Protein AF-A0A1Q5I558-F1 (afdb_monomer)

Nearest PDB structures (foldseek):
  8c3a-assembly2_BH  TM=5.365E-01  e=2.101E+00  Candida albicans
  8i9p-assembly1_LM  TM=5.478E-01  e=2.686E+00  Thermochaetoides thermophila DSM 1495
  7r81-assembly1_O1  TM=4.828E-01  e=3.038E+00  Neurospora crassa
  4tse-assembly3_A  TM=4.389E-01  e=5.280E+00  Homo sapiens

Mean predicted aligned error: 8.56 Å

Foldseek 3Di:
DDPPPPPDPDDDPWFWKAFLQRFIWTFQAADPVRFTWIDGPVDDSVPDDPVRTDTQVRRCVVRVHHIGTDPPPPDD

Sequence (76 aa):
MAHRTQLPPETEPSRLVQAADGSRWLTAGRNAAGEQLYVPEAVDVDTCPMWVRAEETGLVEATGGPLTAVDEEAAA

Radius of gyration: 14.84 Å; Cα contacts (8 Å, |Δi|>4): 105; chains: 1; bounding box: 37×29×47 Å

Secondary structure (DSSP, 8-state):
----------PPPPPEEE-TTS-EEEEEEE-TTSPEEEEETTS-TTTS-GGGSEEHHHHHHHHTS--EE--STT--

pLDDT: mean 82.21, std 18.2, range [37.56, 96.81]

Structure (mmCIF, N/CA/C/O backbone):
data_AF-A0A1Q5I558-F1
#
_entry.id   AF-A0A1Q5I558-F1
#
loop_
_atom_site.group_PDB
_atom_site.id
_atom_site.type_symbol
_atom_site.label_atom_id
_atom_site.label_alt_id
_atom_site.label_comp_id
_atom_site.label_asym_id
_atom_site.label_entity_id
_atom_site.label_seq_id
_atom_site.pdbx_PDB_ins_code
_atom_site.Cartn_x
_atom_site.Cartn_y
_atom_site.Cartn_z
_atom_site.occupancy
_atom_site.B_iso_or_equiv
_atom_site.auth_seq_id
_atom_site.auth_comp_id
_atom_site.auth_asym_id
_atom_site.auth_atom_id
_atom_site.pdbx_PDB_model_num
ATOM 1 N N . MET A 1 1 ? 27.209 5.579 -33.021 1.00 43.12 1 MET A N 1
ATOM 2 C CA . MET A 1 1 ? 25.951 6.111 -32.457 1.00 43.12 1 MET A CA 1
ATOM 3 C C . MET A 1 1 ? 25.171 4.938 -31.873 1.00 43.12 1 MET A C 1
ATOM 5 O O . MET A 1 1 ? 24.343 4.358 -32.558 1.00 43.12 1 MET A O 1
ATOM 9 N N . ALA A 1 2 ? 25.525 4.486 -30.667 1.00 43.25 2 ALA A N 1
ATOM 10 C CA . ALA A 1 2 ? 24.791 3.417 -29.995 1.00 43.25 2 ALA A CA 1
ATOM 11 C C . ALA A 1 2 ? 23.685 4.078 -29.172 1.00 43.25 2 ALA A C 1
ATOM 13 O O . ALA A 1 2 ? 23.984 4.766 -28.197 1.00 43.25 2 ALA A O 1
ATOM 14 N N . HIS A 1 3 ? 22.428 3.904 -29.583 1.00 49.72 3 HIS A N 1
ATOM 15 C CA . HIS A 1 3 ? 21.286 4.188 -28.724 1.00 49.72 3 HIS A CA 1
ATOM 16 C C . HIS A 1 3 ? 21.343 3.187 -27.570 1.00 49.72 3 HIS A C 1
ATOM 18 O O . HIS A 1 3 ? 20.797 2.091 -27.649 1.00 49.72 3 HIS A O 1
ATOM 24 N N . ARG A 1 4 ? 22.087 3.534 -26.514 1.00 52.50 4 ARG A N 1
ATOM 25 C CA . ARG A 1 4 ? 21.913 2.917 -25.206 1.00 52.50 4 ARG A CA 1
ATOM 26 C C . ARG A 1 4 ? 20.489 3.252 -24.795 1.00 52.50 4 ARG A C 1
ATOM 28 O O . ARG A 1 4 ? 20.228 4.344 -24.302 1.00 52.50 4 ARG A O 1
ATOM 35 N N . THR A 1 5 ? 19.574 2.323 -25.029 1.00 55.72 5 THR A N 1
ATOM 36 C CA . THR A 1 5 ? 18.346 2.223 -24.255 1.00 55.72 5 THR A CA 1
ATOM 37 C C . THR A 1 5 ? 18.808 2.004 -22.819 1.00 55.72 5 THR A C 1
ATOM 39 O O . THR A 1 5 ? 19.102 0.881 -22.417 1.00 55.72 5 THR A O 1
ATOM 42 N N . GLN A 1 6 ? 19.035 3.091 -22.079 1.00 52.34 6 GLN A N 1
ATOM 43 C CA . GLN A 1 6 ? 19.167 3.010 -20.635 1.00 52.34 6 GLN A CA 1
ATOM 44 C C . GLN A 1 6 ? 17.817 2.496 -20.142 1.00 52.34 6 GLN A C 1
ATOM 46 O O . GLN A 1 6 ? 16.850 3.249 -20.077 1.00 52.34 6 GLN A O 1
ATOM 51 N N . LEU A 1 7 ? 17.742 1.193 -19.871 1.00 52.78 7 LEU A N 1
ATOM 52 C CA . LEU A 1 7 ? 16.770 0.658 -18.926 1.00 52.78 7 LEU A CA 1
ATOM 53 C C . LEU A 1 7 ? 16.926 1.497 -17.652 1.00 52.78 7 LEU A C 1
ATOM 55 O O . LEU A 1 7 ? 18.070 1.617 -17.207 1.00 52.78 7 LEU A O 1
ATOM 59 N N . PRO A 1 8 ? 15.868 2.134 -17.123 1.00 48.91 8 PRO A N 1
ATOM 60 C CA . PRO A 1 8 ? 15.986 2.914 -15.898 1.00 48.91 8 PRO A CA 1
ATOM 61 C C . PRO A 1 8 ? 16.430 1.978 -14.762 1.00 48.91 8 PRO A C 1
ATOM 63 O O . PRO A 1 8 ? 15.726 1.007 -14.493 1.00 48.91 8 PRO A O 1
ATOM 66 N N . PRO A 1 9 ? 17.582 2.210 -14.112 1.00 47.59 9 PRO A N 1
ATOM 67 C CA . PRO A 1 9 ? 17.939 1.525 -12.876 1.00 47.59 9 PRO A CA 1
ATOM 68 C C . PRO A 1 9 ? 17.723 2.532 -11.729 1.00 47.59 9 PRO A C 1
ATOM 70 O O . PRO A 1 9 ? 18.214 3.653 -11.787 1.00 47.59 9 PRO A O 1
ATOM 73 N N . GLU A 1 10 ? 16.966 2.294 -10.674 1.00 50.50 10 GLU A N 1
ATOM 74 C CA . GLU A 1 10 ? 16.515 1.075 -10.025 1.00 50.50 10 GLU A CA 1
ATOM 75 C C . GLU A 1 10 ? 15.123 1.427 -9.483 1.00 50.50 10 GLU A C 1
ATOM 77 O O . GLU A 1 10 ? 14.971 2.458 -8.821 1.00 50.50 10 GLU A O 1
ATOM 82 N N . THR A 1 11 ? 14.084 0.655 -9.807 1.00 58.84 11 THR A N 1
ATOM 83 C CA . THR A 1 11 ? 12.795 0.800 -9.119 1.00 58.84 11 THR A CA 1
ATOM 84 C C . THR A 1 11 ? 13.096 0.636 -7.633 1.00 58.84 11 THR A C 1
ATOM 86 O O 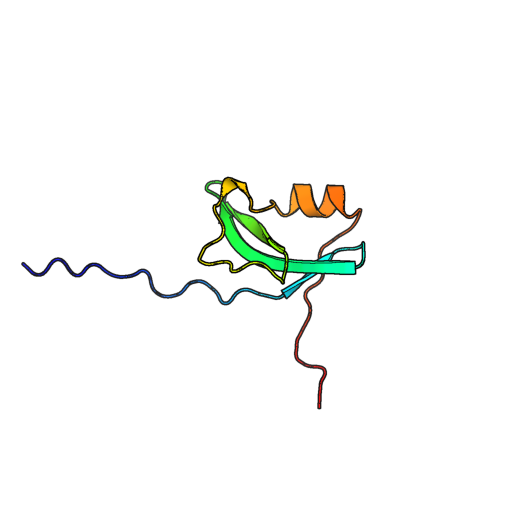. THR A 1 11 ? 13.644 -0.400 -7.253 1.00 58.84 11 THR A O 1
ATOM 89 N N . GLU A 1 12 ? 12.845 1.662 -6.810 1.00 64.62 12 GLU A N 1
ATOM 90 C CA . GLU A 1 12 ? 13.001 1.526 -5.359 1.00 64.62 12 GLU A CA 1
ATOM 91 C C . GLU A 1 12 ? 12.315 0.221 -4.934 1.00 64.62 12 GLU A C 1
ATOM 93 O O . GLU A 1 12 ? 11.195 -0.032 -5.396 1.00 64.62 12 GLU A O 1
ATOM 98 N N . PRO A 1 13 ? 12.975 -0.634 -4.129 1.00 73.06 13 PRO A N 1
ATOM 99 C CA . PRO A 1 13 ? 12.409 -1.924 -3.776 1.00 73.06 13 PRO A CA 1
ATOM 100 C C . PRO A 1 13 ? 11.031 -1.703 -3.161 1.00 73.06 13 PRO A C 1
ATOM 102 O O . PRO A 1 13 ? 10.875 -0.881 -2.251 1.00 73.06 13 PRO A O 1
ATOM 105 N N . SER A 1 14 ? 10.031 -2.409 -3.690 1.00 84.44 14 SER A N 1
ATOM 106 C CA . SER A 1 14 ? 8.672 -2.345 -3.171 1.00 84.44 14 SER A CA 1
ATOM 107 C C . SER A 1 14 ? 8.673 -2.718 -1.692 1.00 84.44 14 SER A C 1
ATOM 109 O O . SER A 1 14 ? 9.132 -3.791 -1.314 1.00 84.44 14 SER A O 1
ATOM 111 N N . ARG A 1 15 ? 8.175 -1.812 -0.851 1.00 91.38 15 ARG A N 1
ATOM 112 C CA . ARG A 1 15 ? 8.056 -1.998 0.594 1.00 91.38 15 ARG A CA 1
ATOM 113 C C . ARG A 1 15 ? 6.658 -2.480 0.930 1.00 91.38 15 ARG A C 1
ATOM 115 O O . ARG A 1 15 ? 5.684 -1.953 0.389 1.00 91.38 15 ARG A O 1
ATOM 122 N N . LEU A 1 16 ? 6.574 -3.443 1.841 1.00 94.56 16 LEU A N 1
ATOM 123 C CA . LEU A 1 16 ? 5.313 -3.928 2.383 1.00 94.56 16 LEU A CA 1
ATOM 124 C C . LEU A 1 16 ? 4.811 -2.975 3.472 1.00 94.56 16 LEU A C 1
ATOM 126 O O . LEU A 1 16 ? 5.542 -2.598 4.390 1.00 94.56 16 LEU A O 1
ATOM 130 N N . VAL A 1 17 ? 3.546 -2.590 3.371 1.00 94.88 17 VAL A N 1
ATOM 131 C CA . VAL A 1 17 ? 2.831 -1.799 4.369 1.00 94.88 17 VAL A CA 1
ATOM 132 C C . VAL A 1 17 ? 1.521 -2.487 4.730 1.00 94.88 17 VAL A C 1
ATOM 134 O O . VAL A 1 17 ? 0.939 -3.227 3.936 1.00 94.88 17 VAL A O 1
ATOM 137 N N . GLN A 1 18 ? 1.049 -2.228 5.939 1.00 96.81 18 GLN A N 1
ATOM 138 C CA . GLN A 1 18 ? -0.225 -2.701 6.447 1.00 96.81 18 GLN A CA 1
ATOM 139 C C . GLN A 1 18 ? -1.145 -1.506 6.688 1.00 96.81 18 GLN A C 1
ATOM 141 O O . GLN A 1 18 ? -0.731 -0.497 7.257 1.00 96.81 18 GLN A O 1
ATOM 146 N N . ALA A 1 19 ? -2.386 -1.619 6.231 1.00 95.94 19 ALA A N 1
ATOM 147 C CA . ALA A 1 19 ? -3.427 -0.633 6.466 1.00 95.94 19 ALA A CA 1
ATOM 148 C C . ALA A 1 19 ? -4.161 -0.897 7.791 1.00 95.94 19 ALA A C 1
ATOM 150 O O . ALA A 1 19 ? -4.023 -1.961 8.402 1.00 95.94 19 ALA A O 1
ATOM 151 N N . ALA A 1 20 ? -4.970 0.066 8.237 1.00 93.44 20 ALA A N 1
ATOM 152 C CA . ALA A 1 20 ? -5.655 -0.007 9.530 1.00 93.44 20 ALA A CA 1
ATOM 153 C C . ALA A 1 20 ? -6.683 -1.151 9.635 1.00 93.44 20 ALA A C 1
ATOM 155 O O . ALA A 1 20 ? -6.930 -1.659 10.728 1.00 93.44 20 ALA A O 1
ATOM 156 N N . ASP A 1 21 ? -7.234 -1.600 8.506 1.00 93.19 21 ASP A N 1
ATOM 157 C CA . ASP A 1 21 ? -8.134 -2.756 8.420 1.00 93.19 21 ASP A CA 1
ATOM 158 C C . ASP A 1 21 ? -7.396 -4.113 8.405 1.00 93.19 21 ASP A C 1
ATOM 160 O O . ASP A 1 21 ? -8.026 -5.171 8.377 1.00 93.19 21 ASP A O 1
ATOM 164 N N . GLY A 1 22 ? -6.059 -4.095 8.439 1.00 93.69 22 GLY A N 1
ATOM 165 C CA . GLY A 1 22 ? -5.201 -5.276 8.398 1.00 93.69 22 GLY A CA 1
ATOM 166 C C . GLY A 1 22 ? -4.830 -5.756 6.994 1.00 93.69 22 GLY A C 1
ATOM 167 O O . GLY A 1 22 ? -4.048 -6.701 6.875 1.00 93.69 22 GLY A O 1
ATOM 168 N N . SER A 1 23 ? -5.341 -5.122 5.935 1.00 94.62 23 SER A N 1
ATOM 169 C CA . SER A 1 23 ? -4.937 -5.427 4.562 1.00 94.62 23 SER A CA 1
ATOM 170 C C . SER A 1 23 ? -3.481 -5.022 4.298 1.00 94.62 23 SER A C 1
ATOM 172 O O . SER A 1 23 ? -2.950 -4.088 4.904 1.00 94.62 23 SER A O 1
ATOM 174 N N . ARG A 1 24 ? -2.811 -5.749 3.397 1.00 95.75 24 ARG A N 1
ATOM 175 C CA . ARG A 1 24 ? -1.389 -5.571 3.078 1.00 95.75 24 ARG A CA 1
ATOM 176 C C . ARG A 1 24 ? -1.183 -5.096 1.649 1.00 95.75 24 ARG A C 1
ATOM 178 O O . ARG A 1 24 ? -1.814 -5.598 0.715 1.00 95.75 24 ARG A O 1
ATOM 185 N N . TRP A 1 25 ? -0.272 -4.144 1.498 1.00 95.62 25 TRP A N 1
ATOM 186 C CA . TRP A 1 25 ? -0.040 -3.411 0.262 1.00 95.62 25 TRP A CA 1
ATOM 187 C C . TRP A 1 25 ? 1.454 -3.218 0.014 1.00 95.62 25 TRP A C 1
ATOM 189 O O . TRP A 1 25 ? 2.234 -3.069 0.947 1.00 95.62 25 TRP A O 1
ATOM 199 N N . LEU A 1 26 ? 1.850 -3.189 -1.252 1.00 94.94 26 LEU A N 1
ATOM 200 C CA . LEU A 1 26 ? 3.211 -2.916 -1.698 1.00 94.94 26 LEU A CA 1
ATOM 201 C C . LEU A 1 26 ? 3.297 -1.509 -2.281 1.00 94.94 26 LEU A C 1
ATOM 203 O O . LEU A 1 26 ? 2.415 -1.095 -3.037 1.00 94.94 26 LEU A O 1
ATOM 207 N N . THR A 1 27 ? 4.383 -0.791 -1.996 1.00 93.69 27 THR A N 1
ATOM 208 C CA . THR A 1 27 ? 4.675 0.472 -2.686 1.00 93.69 27 THR A CA 1
ATOM 209 C C . THR A 1 27 ? 4.960 0.212 -4.165 1.00 93.69 27 THR A C 1
ATOM 211 O O . THR A 1 27 ? 5.819 -0.598 -4.520 1.00 93.69 27 THR A O 1
ATOM 214 N N . ALA A 1 28 ? 4.272 0.947 -5.032 1.00 92.81 28 ALA A N 1
ATOM 215 C CA . ALA A 1 28 ? 4.267 0.763 -6.477 1.00 92.81 28 ALA A CA 1
ATOM 216 C C . ALA A 1 28 ? 4.698 2.043 -7.219 1.00 92.81 28 ALA A C 1
ATOM 218 O O . ALA A 1 28 ? 4.101 2.425 -8.227 1.00 92.81 28 ALA A O 1
ATOM 219 N N . GLY A 1 29 ? 5.729 2.728 -6.719 1.00 90.31 29 GLY A N 1
ATOM 220 C CA . GLY A 1 29 ? 6.238 3.971 -7.309 1.00 90.31 29 GLY A CA 1
ATOM 221 C C . GLY A 1 29 ? 5.347 5.186 -7.039 1.00 90.31 29 GLY A C 1
ATOM 222 O O . GLY A 1 29 ? 4.559 5.186 -6.098 1.00 90.31 29 GLY A O 1
ATOM 223 N N . ARG A 1 30 ? 5.492 6.244 -7.841 1.00 90.69 30 ARG A N 1
ATOM 224 C CA . ARG A 1 30 ? 4.788 7.519 -7.637 1.00 90.69 30 ARG A CA 1
ATOM 225 C C . ARG A 1 30 ? 4.000 7.948 -8.870 1.00 90.69 30 ARG A C 1
ATOM 227 O O . ARG A 1 30 ? 4.409 7.648 -9.992 1.00 90.69 30 ARG A O 1
ATOM 234 N N . ASN A 1 31 ? 2.892 8.660 -8.668 1.00 88.56 31 ASN A N 1
ATOM 235 C CA . ASN A 1 31 ? 2.132 9.277 -9.758 1.00 88.56 31 ASN A CA 1
ATOM 236 C C . ASN A 1 31 ? 2.825 10.563 -10.272 1.00 88.56 31 ASN A C 1
ATOM 238 O O . ASN A 1 31 ? 3.862 10.990 -9.760 1.00 88.56 31 ASN A O 1
ATOM 242 N N . ALA A 1 32 ? 2.245 11.209 -11.290 1.00 88.19 32 ALA A N 1
ATOM 243 C CA . ALA A 1 32 ? 2.794 12.441 -11.873 1.00 88.19 32 ALA A CA 1
ATOM 244 C C . ALA A 1 32 ? 2.793 13.648 -10.910 1.00 88.19 32 ALA A C 1
ATOM 246 O O . ALA A 1 32 ? 3.541 14.599 -11.131 1.00 88.19 32 ALA A O 1
ATOM 247 N N . ALA A 1 33 ? 1.976 13.609 -9.853 1.00 88.88 33 ALA A N 1
ATOM 248 C CA . ALA A 1 33 ? 1.950 14.607 -8.786 1.00 88.88 33 ALA A CA 1
ATOM 249 C C . ALA A 1 33 ? 2.986 14.324 -7.679 1.00 88.88 33 ALA A C 1
ATOM 251 O O . ALA A 1 33 ? 3.190 15.155 -6.797 1.00 88.88 33 ALA A O 1
ATOM 252 N N . GLY A 1 34 ? 3.681 13.182 -7.742 1.00 87.25 34 GLY A N 1
ATOM 253 C CA . GLY A 1 34 ? 4.675 12.761 -6.756 1.00 87.25 34 GLY A CA 1
ATOM 254 C C . GLY A 1 34 ? 4.102 11.979 -5.571 1.00 87.25 34 GLY A C 1
ATOM 255 O O . GLY A 1 34 ? 4.861 11.676 -4.643 1.00 87.25 34 GLY A O 1
ATOM 256 N N . GLU A 1 35 ? 2.813 11.632 -5.605 1.00 90.81 35 GLU A N 1
ATOM 257 C CA . GLU A 1 35 ? 2.135 10.849 -4.569 1.00 90.81 35 GLU A CA 1
ATOM 258 C C . GLU A 1 35 ? 2.510 9.375 -4.665 1.00 90.81 35 GLU A C 1
ATOM 260 O O . GLU A 1 35 ? 2.676 8.829 -5.760 1.00 90.81 35 GLU A O 1
ATOM 265 N N . GLN A 1 36 ? 2.640 8.731 -3.507 1.00 92.56 36 GLN A N 1
ATOM 266 C CA . GLN A 1 36 ? 2.960 7.315 -3.416 1.00 92.56 36 GLN A CA 1
ATOM 267 C C . GLN A 1 36 ? 1.761 6.471 -3.861 1.00 92.56 36 GLN A C 1
ATOM 269 O O . GLN A 1 36 ? 0.630 6.681 -3.419 1.00 92.56 36 GLN A O 1
ATOM 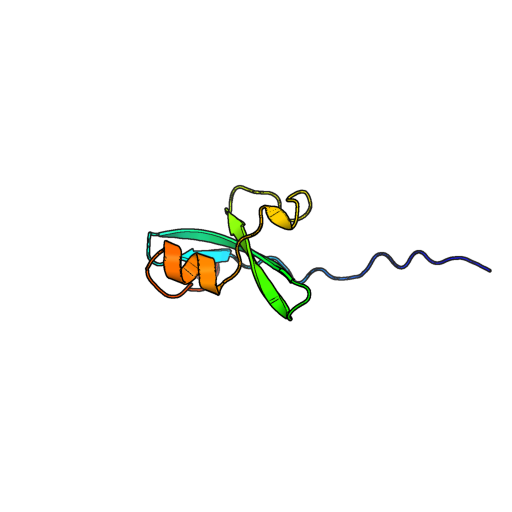274 N N . LEU A 1 37 ? 2.034 5.503 -4.734 1.00 94.00 37 LEU A N 1
ATOM 275 C CA . LEU A 1 37 ? 1.064 4.529 -5.215 1.00 94.00 37 LEU A CA 1
ATOM 276 C C . LEU A 1 37 ? 1.260 3.179 -4.531 1.00 94.00 37 LEU A C 1
ATOM 278 O O . LEU A 1 37 ? 2.384 2.815 -4.168 1.00 94.00 37 LEU A O 1
ATOM 282 N N . TYR A 1 38 ? 0.174 2.421 -4.422 1.00 95.31 38 TYR A N 1
ATOM 283 C CA . TYR A 1 38 ? 0.123 1.122 -3.766 1.00 95.31 38 TYR A CA 1
ATOM 284 C C . TYR A 1 38 ? -0.621 0.098 -4.612 1.00 95.31 38 TYR A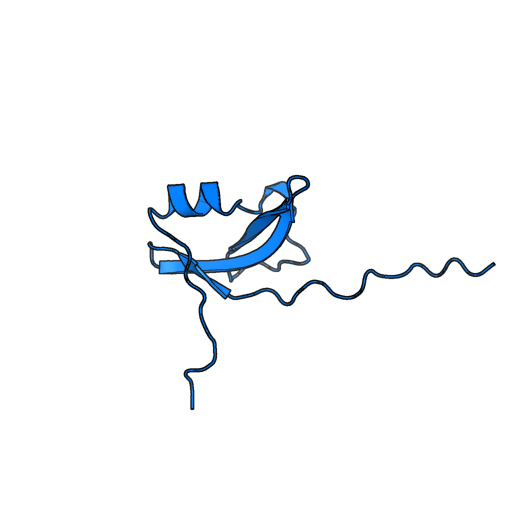 C 1
ATOM 286 O O . TYR A 1 38 ? -1.560 0.421 -5.343 1.00 95.31 38 TYR A O 1
ATOM 294 N N . VAL A 1 39 ? -0.223 -1.161 -4.477 1.00 95.69 39 VAL A N 1
ATOM 295 C CA . VAL A 1 39 ? -0.960 -2.320 -4.997 1.00 95.69 39 VAL A CA 1
ATOM 296 C C . VAL A 1 39 ? -1.141 -3.351 -3.886 1.00 95.69 39 VAL A C 1
ATOM 298 O O . VAL A 1 39 ? -0.334 -3.366 -2.958 1.00 95.69 39 VAL A O 1
ATOM 301 N N . PRO A 1 40 ? -2.167 -4.214 -3.940 1.00 94.75 40 PRO A N 1
ATOM 302 C CA . PRO A 1 40 ? -2.294 -5.307 -2.980 1.00 94.75 40 PRO A CA 1
ATOM 303 C C . PRO A 1 40 ? -1.053 -6.212 -2.991 1.00 94.75 40 PRO A C 1
ATOM 305 O O . PRO A 1 40 ? -0.484 -6.446 -4.053 1.00 94.75 40 PRO A O 1
ATOM 308 N N . GLU A 1 41 ? -0.668 -6.771 -1.840 1.00 93.62 41 GLU A N 1
ATOM 309 C CA . GLU A 1 41 ? 0.512 -7.655 -1.697 1.00 93.62 41 GLU A CA 1
ATOM 310 C C . GLU A 1 41 ? 0.540 -8.819 -2.707 1.00 93.62 41 GLU A C 1
ATOM 312 O O . GLU A 1 41 ? 1.599 -9.208 -3.187 1.00 93.62 41 GLU A O 1
ATOM 317 N N . ALA A 1 42 ? -0.628 -9.352 -3.077 1.00 91.56 42 ALA A N 1
ATOM 318 C CA . ALA A 1 42 ? -0.751 -10.456 -4.032 1.00 91.56 42 ALA A CA 1
ATOM 319 C C . ALA A 1 42 ? -0.586 -10.045 -5.511 1.00 91.56 42 ALA A C 1
ATOM 321 O O . ALA A 1 42 ? -0.659 -10.901 -6.394 1.00 91.56 42 ALA A O 1
ATOM 322 N N . VAL A 1 43 ? -0.432 -8.750 -5.801 1.00 90.94 43 VAL A N 1
ATOM 323 C CA . VAL A 1 43 ? -0.340 -8.208 -7.160 1.00 90.94 43 VAL A CA 1
ATOM 324 C C . VAL A 1 43 ? 1.111 -7.894 -7.501 1.00 90.94 43 VAL A C 1
ATOM 326 O O . VAL A 1 43 ? 1.808 -7.204 -6.764 1.00 90.94 43 VAL A O 1
ATOM 329 N N . ASP A 1 44 ? 1.539 -8.349 -8.675 1.00 89.00 44 ASP A N 1
ATOM 330 C CA . ASP A 1 44 ? 2.838 -8.002 -9.240 1.00 89.00 44 ASP A CA 1
ATOM 331 C C . ASP A 1 44 ? 2.873 -6.518 -9.656 1.00 89.00 44 ASP A C 1
ATOM 333 O O . ASP A 1 44 ? 2.125 -6.062 -10.529 1.00 89.00 44 ASP A O 1
ATOM 337 N N . VAL A 1 45 ? 3.756 -5.759 -9.005 1.00 88.88 45 VAL A N 1
ATOM 338 C CA . VAL A 1 45 ? 3.941 -4.316 -9.200 1.00 88.88 45 VAL A CA 1
ATOM 339 C C . VAL A 1 45 ? 4.374 -3.986 -10.629 1.00 88.88 45 VAL A C 1
ATOM 341 O O . VAL A 1 45 ? 3.962 -2.948 -11.155 1.00 88.88 45 VAL A O 1
ATOM 344 N N . ASP A 1 46 ? 5.160 -4.845 -11.278 1.00 87.75 46 ASP A N 1
ATOM 345 C CA . ASP A 1 46 ? 5.735 -4.561 -12.597 1.00 87.75 46 ASP A CA 1
ATOM 346 C C . ASP A 1 46 ? 4.708 -4.725 -13.721 1.00 87.75 46 ASP A C 1
ATOM 348 O O . ASP A 1 46 ? 4.794 -4.067 -14.761 1.00 87.75 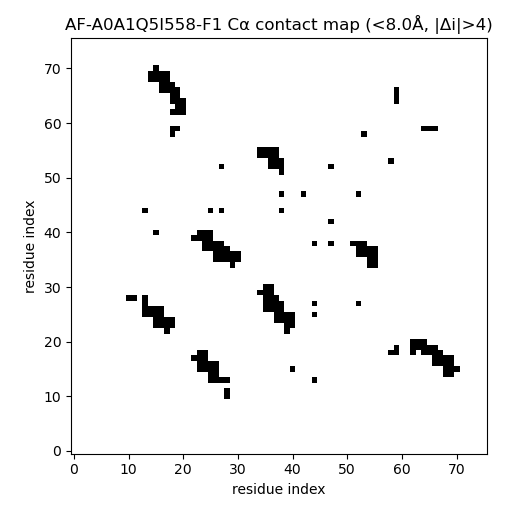46 ASP A O 1
ATOM 352 N N . THR A 1 47 ? 3.692 -5.560 -13.501 1.00 88.88 47 THR A N 1
ATOM 353 C CA . THR A 1 47 ? 2.627 -5.822 -14.480 1.00 88.88 47 THR A CA 1
ATOM 354 C C . THR A 1 47 ? 1.321 -5.093 -14.165 1.00 88.88 47 THR A C 1
ATOM 356 O O . THR A 1 47 ? 0.460 -4.972 -15.040 1.00 88.88 47 THR A O 1
ATOM 359 N N . CYS A 1 48 ? 1.170 -4.547 -12.953 1.00 89.19 48 CYS A N 1
ATOM 360 C CA . CYS A 1 48 ? -0.026 -3.822 -12.536 1.00 89.19 48 CYS A CA 1
ATOM 361 C C . CYS A 1 48 ? -0.155 -2.453 -13.238 1.00 89.19 48 CYS A C 1
ATOM 363 O O . CYS A 1 48 ? 0.687 -1.570 -13.023 1.00 89.19 48 CYS A O 1
ATOM 365 N N . PRO A 1 49 ? -1.216 -2.208 -14.034 1.00 89.44 49 PRO A N 1
ATOM 366 C CA . PRO A 1 49 ? -1.432 -0.919 -14.687 1.00 89.44 49 PRO A CA 1
ATOM 367 C C . PRO A 1 49 ? -1.593 0.226 -13.681 1.00 89.44 49 PRO A C 1
ATOM 369 O O . PRO A 1 49 ? -2.223 0.054 -12.641 1.00 89.44 49 PRO A O 1
ATOM 372 N N . MET A 1 50 ? -1.107 1.428 -14.013 1.00 86.81 50 MET A N 1
ATOM 373 C CA . MET A 1 50 ? -1.155 2.568 -13.079 1.00 86.81 50 MET A CA 1
ATOM 374 C C . MET A 1 50 ? -2.568 2.930 -12.600 1.00 86.81 50 MET A C 1
ATOM 376 O O . MET A 1 50 ? -2.723 3.319 -11.454 1.00 86.81 50 MET A O 1
ATOM 380 N N . TRP A 1 51 ? -3.594 2.775 -13.443 1.00 86.31 51 TRP A N 1
ATOM 381 C CA . TRP A 1 51 ? -4.985 3.104 -13.096 1.00 86.31 51 TRP A CA 1
ATOM 382 C C . TRP A 1 51 ? -5.619 2.144 -12.073 1.00 86.31 51 TRP A C 1
ATOM 384 O O . TRP A 1 51 ? -6.687 2.444 -11.551 1.00 86.31 51 TRP A O 1
ATOM 394 N N . VAL A 1 52 ? -4.987 0.995 -11.801 1.00 87.75 52 VAL A N 1
ATOM 395 C CA . VAL A 1 52 ? -5.394 0.041 -10.750 1.00 87.75 52 VAL A CA 1
ATOM 396 C C . VAL A 1 52 ? -4.741 0.387 -9.407 1.00 87.75 52 VAL A C 1
ATOM 398 O O . VAL A 1 52 ? -5.207 -0.058 -8.360 1.00 87.75 52 VAL A O 1
ATOM 401 N N . ARG A 1 53 ? -3.647 1.157 -9.422 1.00 93.94 53 ARG A N 1
ATOM 402 C CA . ARG A 1 53 ? -2.870 1.473 -8.222 1.00 93.94 53 ARG A CA 1
ATOM 403 C C . ARG A 1 53 ? -3.625 2.496 -7.379 1.00 93.94 53 ARG A C 1
ATOM 405 O O . ARG A 1 53 ? -4.152 3.471 -7.909 1.00 93.94 53 ARG A O 1
ATOM 412 N N . ALA A 1 54 ? -3.656 2.272 -6.073 1.00 95.12 54 ALA A N 1
ATOM 413 C CA . ALA A 1 54 ? -4.287 3.178 -5.126 1.00 95.12 54 ALA A CA 1
ATOM 414 C C . ALA A 1 54 ? -3.304 4.273 -4.702 1.00 95.12 54 ALA A C 1
ATOM 416 O O . ALA A 1 54 ? -2.124 4.000 -4.487 1.00 95.12 54 ALA A O 1
ATOM 417 N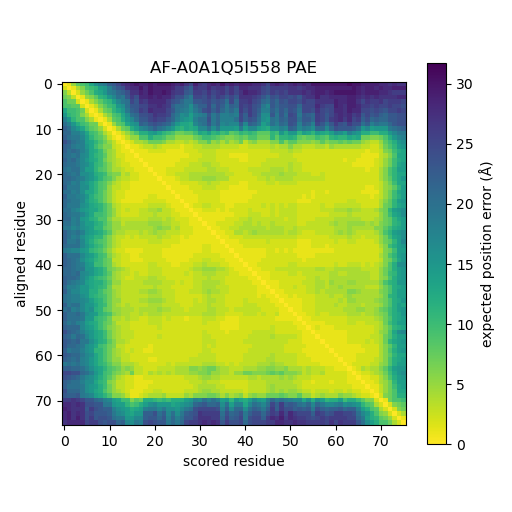 N . GLU A 1 55 ? -3.788 5.499 -4.557 1.00 95.00 55 GLU A N 1
ATOM 418 C CA . GLU A 1 55 ? -3.040 6.594 -3.933 1.00 95.00 55 GLU A CA 1
ATOM 419 C C . GLU A 1 55 ? -3.076 6.455 -2.407 1.00 95.00 55 GLU A C 1
ATOM 421 O O . GLU A 1 55 ? -4.058 5.949 -1.858 1.00 95.00 55 GLU A O 1
ATOM 426 N N . GLU A 1 56 ? -2.027 6.923 -1.716 1.00 93.12 56 GLU A N 1
ATOM 427 C CA . GLU A 1 56 ? -1.940 6.858 -0.246 1.00 93.12 56 GLU A CA 1
ATOM 428 C C . GLU A 1 56 ? -3.197 7.420 0.427 1.00 93.12 56 GLU A C 1
ATOM 430 O O . GLU A 1 56 ? -3.805 6.757 1.265 1.00 93.12 56 GLU A O 1
ATOM 435 N N . THR A 1 57 ? -3.619 8.617 0.013 1.00 92.69 57 THR A N 1
ATOM 436 C CA . THR A 1 57 ? -4.776 9.319 0.579 1.00 92.69 57 THR A CA 1
ATOM 437 C C . THR A 1 57 ? -6.049 8.490 0.446 1.00 92.69 57 THR A C 1
ATOM 439 O O . THR A 1 57 ? -6.734 8.251 1.438 1.00 92.69 57 THR A O 1
ATOM 442 N N . GLY A 1 58 ? -6.336 7.985 -0.759 1.00 93.25 58 GLY A N 1
ATOM 443 C CA . GLY A 1 58 ? -7.523 7.163 -0.999 1.0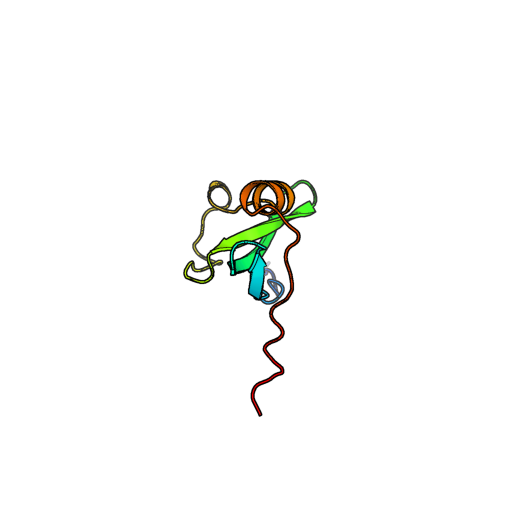0 93.25 58 GLY A CA 1
ATOM 444 C C . GLY A 1 58 ? -7.485 5.846 -0.223 1.00 93.25 58 GLY A C 1
ATOM 445 O O . GLY A 1 58 ? -8.517 5.372 0.250 1.00 93.25 58 GLY A O 1
ATOM 446 N N . LEU A 1 59 ? -6.295 5.271 -0.038 1.00 93.44 59 LEU A N 1
ATOM 447 C CA . LEU A 1 59 ? -6.124 4.047 0.732 1.00 93.44 59 LEU A CA 1
ATOM 448 C C . LEU A 1 59 ? -6.329 4.276 2.239 1.00 93.44 59 LEU A C 1
ATOM 450 O O . LEU A 1 59 ? -7.007 3.484 2.892 1.00 93.44 59 LEU A O 1
ATOM 454 N N . VAL A 1 60 ? -5.798 5.368 2.791 1.00 94.69 60 VAL A N 1
ATOM 455 C CA . VAL A 1 60 ? -5.989 5.762 4.198 1.00 94.69 60 VAL A CA 1
ATOM 456 C C . VAL A 1 60 ? -7.458 6.069 4.489 1.00 94.69 60 VAL A C 1
ATOM 458 O O . VAL A 1 60 ? -7.991 5.621 5.505 1.00 94.69 60 VAL A O 1
ATOM 461 N N . GLU A 1 61 ? -8.137 6.782 3.589 1.00 95.00 61 GLU A N 1
ATOM 462 C CA . GLU A 1 61 ? -9.570 7.068 3.711 1.00 95.00 61 GLU A CA 1
ATOM 463 C C . GLU A 1 61 ? -10.416 5.789 3.658 1.00 95.00 61 GLU A C 1
ATOM 465 O O . GLU A 1 61 ? -11.323 5.619 4.472 1.00 95.00 61 GLU A O 1
ATOM 470 N N . ALA A 1 62 ? -10.102 4.868 2.740 1.00 93.62 62 ALA A N 1
ATOM 471 C CA . ALA A 1 62 ? -10.838 3.615 2.578 1.00 93.62 62 ALA A CA 1
ATOM 472 C C . ALA A 1 62 ? -10.640 2.646 3.752 1.00 93.62 62 ALA A C 1
ATOM 474 O O . ALA A 1 62 ? -11.576 1.950 4.142 1.00 93.62 62 ALA A O 1
ATOM 475 N N . THR A 1 63 ? -9.428 2.595 4.307 1.00 93.81 63 THR A N 1
ATOM 476 C CA . THR A 1 63 ? -9.065 1.657 5.382 1.00 93.81 63 THR A CA 1
ATOM 477 C C . THR A 1 63 ? -9.264 2.238 6.782 1.00 93.81 63 THR A C 1
ATOM 479 O O . THR A 1 63 ? -9.221 1.503 7.767 1.00 93.81 63 THR A O 1
ATOM 482 N N . GLY A 1 64 ? -9.531 3.543 6.889 1.00 91.62 64 GLY A N 1
ATOM 483 C CA . GLY A 1 64 ? -9.879 4.211 8.142 1.00 91.62 64 GLY A CA 1
ATOM 484 C C . GLY A 1 64 ? -8.689 4.521 9.052 1.00 91.62 64 GLY A C 1
ATOM 485 O O . GLY A 1 64 ? -8.882 4.742 10.248 1.00 91.62 64 GLY A O 1
ATOM 486 N N . GLY A 1 65 ? -7.464 4.549 8.523 1.00 92.12 65 GLY A N 1
ATOM 487 C CA . GLY A 1 65 ? -6.286 4.894 9.312 1.00 92.12 65 GLY A CA 1
ATOM 488 C C . GLY A 1 65 ? -4.971 4.875 8.530 1.00 92.12 65 GLY A C 1
ATOM 489 O O . 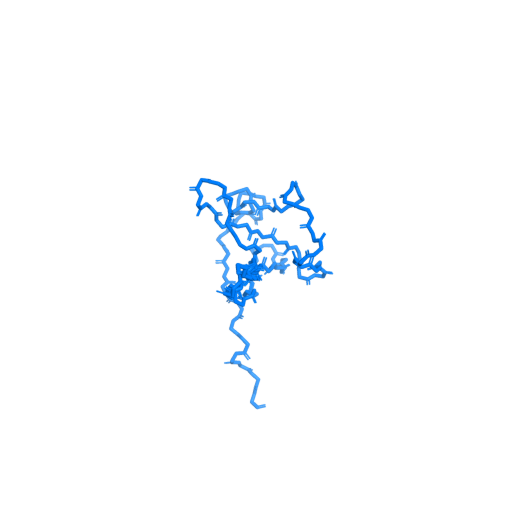GLY A 1 65 ? -4.950 4.524 7.351 1.00 92.12 65 GLY A O 1
ATOM 490 N N . PRO A 1 66 ? -3.868 5.296 9.171 1.00 93.38 66 PRO A N 1
ATOM 491 C CA . PRO A 1 66 ? -2.570 5.424 8.519 1.00 93.38 66 PRO A CA 1
ATOM 492 C C . PRO A 1 66 ? -1.990 4.063 8.117 1.00 93.38 66 PRO A C 1
ATOM 494 O O . PRO A 1 66 ? -2.243 3.048 8.768 1.00 93.38 66 PRO A O 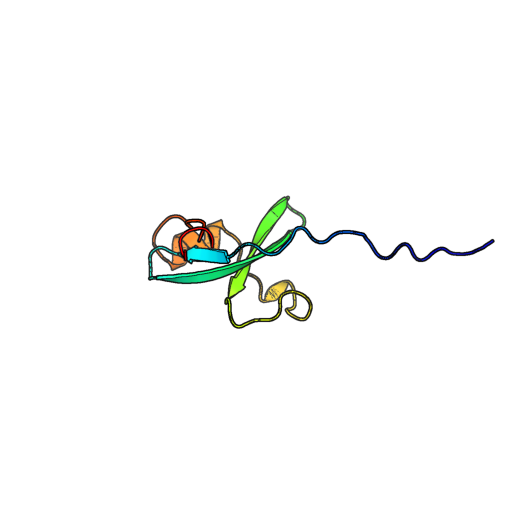1
ATOM 497 N N . LEU A 1 67 ? -1.155 4.068 7.077 1.00 94.06 67 LEU A N 1
ATOM 498 C CA . LEU A 1 67 ? -0.369 2.906 6.671 1.00 94.06 67 LEU A CA 1
ATOM 499 C C . LEU A 1 67 ? 0.859 2.758 7.576 1.00 94.06 67 LEU A C 1
ATOM 501 O O . LEU A 1 67 ? 1.550 3.735 7.867 1.00 94.06 67 LEU A O 1
ATOM 505 N N . THR A 1 68 ? 1.160 1.532 7.987 1.00 94.88 68 THR A N 1
ATOM 506 C CA . THR A 1 68 ? 2.339 1.205 8.797 1.00 94.88 68 THR A CA 1
ATOM 507 C C . THR A 1 68 ? 3.283 0.309 8.012 1.00 94.88 68 THR A C 1
ATOM 509 O O . THR A 1 68 ? 2.838 -0.680 7.433 1.00 94.88 68 THR A O 1
ATOM 512 N N . ALA A 1 69 ? 4.580 0.622 7.998 1.00 92.50 69 ALA A N 1
ATOM 513 C CA . ALA A 1 69 ? 5.582 -0.265 7.413 1.00 92.50 69 ALA A CA 1
ATOM 514 C C . ALA A 1 69 ? 5.562 -1.629 8.116 1.00 92.50 69 ALA A C 1
ATOM 516 O O . ALA A 1 69 ? 5.474 -1.701 9.342 1.00 92.50 69 ALA A O 1
ATOM 517 N N . VAL A 1 70 ? 5.629 -2.699 7.329 1.00 89.88 70 VAL A N 1
ATOM 518 C CA . VAL A 1 70 ? 5.849 -4.049 7.841 1.00 89.88 70 VAL A CA 1
ATOM 519 C C . VAL A 1 70 ? 7.347 -4.296 7.723 1.00 89.88 70 VAL A C 1
ATOM 521 O O . VAL A 1 70 ? 7.832 -4.661 6.656 1.00 89.88 70 VAL A O 1
ATOM 524 N N . ASP A 1 71 ? 8.099 -4.015 8.787 1.00 75.31 71 ASP A N 1
ATOM 525 C CA . ASP A 1 71 ? 9.510 -4.393 8.840 1.00 75.31 71 ASP A CA 1
ATOM 526 C C . ASP A 1 71 ? 9.604 -5.928 8.825 1.00 75.31 71 ASP A C 1
ATOM 528 O O . ASP A 1 71 ? 9.060 -6.600 9.702 1.00 75.31 71 ASP A O 1
ATOM 532 N N . GLU A 1 72 ? 10.303 -6.498 7.841 1.00 58.50 72 GLU A N 1
ATOM 533 C CA . GLU A 1 72 ? 10.606 -7.940 7.806 1.00 58.50 72 GLU A CA 1
ATOM 534 C C . GLU A 1 72 ? 11.635 -8.352 8.885 1.00 58.50 72 GLU A C 1
ATOM 536 O O . GLU A 1 72 ? 11.928 -9.533 9.059 1.00 58.50 72 GLU A O 1
ATOM 541 N N . GLU A 1 73 ? 12.147 -7.409 9.682 1.00 48.25 73 GLU A N 1
ATOM 542 C CA . GLU A 1 73 ? 13.175 -7.642 10.702 1.00 48.25 73 GLU A CA 1
ATOM 543 C C . GLU A 1 73 ? 12.583 -7.966 12.090 1.00 48.25 73 GLU A C 1
ATOM 545 O O . GLU A 1 73 ? 12.846 -7.299 13.090 1.00 48.25 73 GLU A O 1
ATOM 550 N N . ALA A 1 74 ? 11.763 -9.018 12.155 1.00 41.88 74 ALA A N 1
ATOM 551 C CA . ALA A 1 74 ? 11.361 -9.654 13.416 1.00 41.88 74 ALA A CA 1
ATOM 552 C C . ALA A 1 74 ? 11.130 -11.173 13.284 1.00 41.88 74 ALA A C 1
ATOM 554 O O . ALA A 1 74 ? 10.308 -11.746 14.000 1.00 41.88 74 ALA A O 1
ATOM 555 N N . ALA A 1 75 ? 11.860 -11.845 12.393 1.00 38.12 75 ALA A N 1
ATOM 556 C CA . ALA A 1 75 ? 11.998 -13.299 12.420 1.00 38.12 75 ALA A CA 1
ATOM 557 C C . ALA A 1 75 ? 13.486 -13.655 12.543 1.00 38.12 75 ALA A C 1
ATOM 559 O O . ALA A 1 75 ? 14.283 -13.356 11.660 1.00 38.12 75 ALA A O 1
ATOM 560 N N . ALA A 1 76 ? 13.821 -14.204 13.710 1.00 37.56 76 ALA A N 1
ATOM 561 C CA . ALA A 1 76 ? 15.142 -14.626 14.168 1.00 37.56 76 ALA A CA 1
ATOM 562 C C . ALA A 1 76 ? 15.790 -15.736 13.325 1.00 37.56 76 ALA A C 1
ATOM 564 O O . ALA A 1 76 ? 15.044 -16.533 12.711 1.00 37.56 76 ALA A O 1
#

Solvent-accessible surface area (backbone atoms only — not comparable to full-atom values): 4820 Å² total; per-residue (Å²): 139,80,84,73,78,72,73,84,84,72,79,74,79,64,47,50,29,30,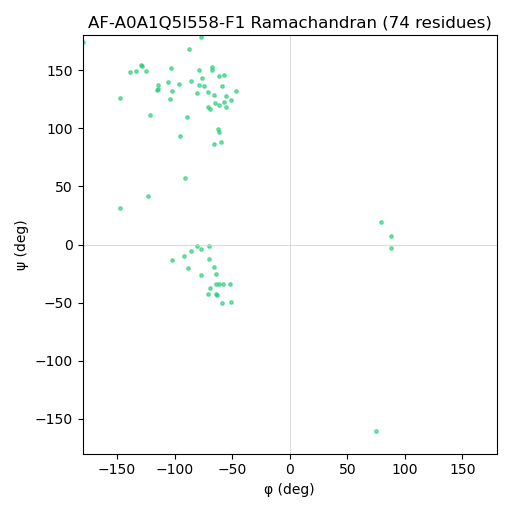37,58,74,67,53,50,30,25,46,54,58,62,50,98,86,66,47,51,24,30,39,52,63,93,53,61,66,90,76,53,57,74,91,76,41,40,45,55,68,62,48,27,66,73,40,72,32,70,74,41,78,56,75,82,88,80,72,134